Protein AF-A0A388Q1P1-F1 (afdb_monomer_lite)

Sequence (59 aa):
MKNLKKEINTEEIENLIPHRKPFLLIDKLIEIVPMISATGVMNIKKMIFFLMVISQVNQ

Structure (mmCIF, N/CA/C/O backbone):
data_AF-A0A388Q1P1-F1
#
_entry.id   AF-A0A388Q1P1-F1
#
loop_
_atom_site.group_PDB
_atom_site.id
_atom_site.type_symbol
_atom_site.label_atom_id
_atom_site.label_alt_id
_atom_site.label_comp_id
_atom_site.label_asym_id
_atom_site.label_entity_id
_atom_site.label_seq_id
_atom_site.pdbx_PDB_ins_code
_atom_site.Cartn_x
_atom_site.Cartn_y
_atom_site.Cartn_z
_atom_site.occupancy
_atom_site.B_iso_or_equiv
_atom_site.auth_seq_id
_atom_site.auth_comp_id
_atom_site.auth_asym_id
_atom_site.auth_atom_id
_atom_site.pdbx_PDB_model_num
ATOM 1 N N . MET A 1 1 ? -20.739 -0.398 16.046 1.00 40.62 1 MET A N 1
ATOM 2 C CA . MET A 1 1 ? -19.267 -0.519 15.951 1.00 40.62 1 MET A CA 1
ATOM 3 C C . MET A 1 1 ? -18.921 -0.749 14.488 1.00 40.62 1 MET A C 1
ATOM 5 O O . MET A 1 1 ? -19.447 -1.692 13.914 1.00 40.62 1 MET A O 1
ATOM 9 N N . LYS A 1 2 ? -18.163 0.15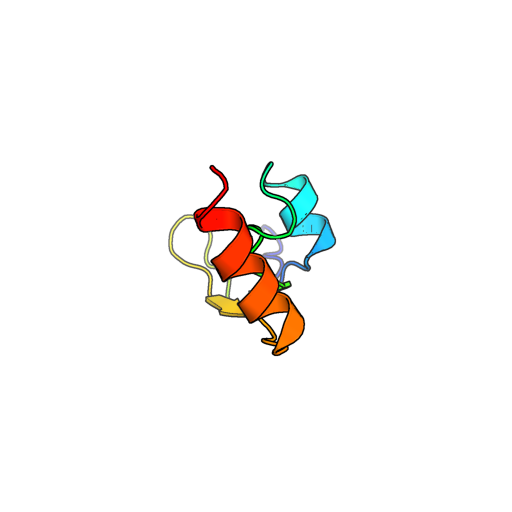1 13.841 1.00 49.69 2 LYS A N 1
ATOM 10 C CA . LYS A 1 2 ? -17.767 -0.039 12.434 1.00 49.69 2 LYS A CA 1
ATOM 11 C C . LYS A 1 2 ? -16.836 -1.252 12.367 1.00 49.69 2 LYS A C 1
ATOM 13 O O . LYS A 1 2 ? -15.803 -1.242 13.026 1.00 49.69 2 LYS A O 1
ATOM 18 N N . ASN A 1 3 ? -17.211 -2.280 11.607 1.00 51.62 3 ASN A N 1
ATOM 19 C CA . ASN A 1 3 ? -16.315 -3.386 11.281 1.00 51.62 3 ASN A CA 1
ATOM 20 C C . ASN A 1 3 ? -15.093 -2.807 10.562 1.00 51.62 3 ASN A C 1
ATOM 22 O O . ASN A 1 3 ? -15.204 -2.352 9.424 1.00 51.62 3 ASN A O 1
ATOM 26 N N . LEU A 1 4 ? -13.946 -2.775 11.239 1.00 62.94 4 LEU A N 1
ATOM 27 C CA . LEU A 1 4 ? -12.690 -2.420 10.597 1.00 62.94 4 LEU A CA 1
ATOM 28 C C . LEU A 1 4 ? -12.263 -3.604 9.733 1.00 62.94 4 LEU A C 1
ATOM 30 O O . LEU A 1 4 ? -11.980 -4.687 10.252 1.00 62.94 4 LEU A O 1
ATOM 34 N N . LYS A 1 5 ? -12.234 -3.407 8.410 1.00 66.25 5 LYS A N 1
ATOM 35 C CA . LYS A 1 5 ? -11.530 -4.329 7.518 1.00 66.25 5 LYS A CA 1
ATOM 36 C C . LYS A 1 5 ? -10.080 -4.391 7.989 1.00 66.25 5 LYS A C 1
ATOM 38 O O . LYS A 1 5 ? -9.405 -3.368 8.053 1.00 66.25 5 LYS A O 1
ATOM 43 N N . LYS A 1 6 ? -9.630 -5.591 8.351 1.00 79.62 6 LYS A N 1
ATOM 44 C CA . LYS A 1 6 ? -8.264 -5.817 8.840 1.00 79.62 6 LYS A CA 1
ATOM 45 C C . LYS A 1 6 ? -7.226 -5.714 7.723 1.00 79.62 6 LYS A C 1
ATOM 47 O O . LYS A 1 6 ? -6.054 -5.498 8.012 1.00 79.62 6 LYS A O 1
ATOM 52 N N . GLU A 1 7 ? -7.659 -5.871 6.472 1.00 89.81 7 GLU A N 1
ATOM 53 C CA . GLU A 1 7 ? -6.795 -5.932 5.300 1.00 89.81 7 GLU A CA 1
ATOM 54 C C . GLU A 1 7 ? -7.507 -5.365 4.059 1.00 89.81 7 GLU A C 1
ATOM 56 O O . GLU A 1 7 ? -8.732 -5.470 3.951 1.00 89.81 7 GLU A O 1
ATOM 61 N N . ILE A 1 8 ? -6.737 -4.791 3.130 1.00 93.38 8 ILE A N 1
ATOM 62 C CA . ILE A 1 8 ? -7.185 -4.288 1.818 1.00 93.38 8 ILE A CA 1
ATOM 63 C C . ILE A 1 8 ? -6.295 -4.925 0.740 1.00 93.38 8 ILE A C 1
ATOM 65 O O . ILE A 1 8 ? -5.070 -4.963 0.890 1.00 93.38 8 ILE A O 1
ATOM 69 N N . ASN A 1 9 ? -6.903 -5.441 -0.331 1.00 93.19 9 ASN A N 1
ATOM 70 C CA . ASN A 1 9 ? -6.202 -6.066 -1.460 1.00 93.19 9 ASN A CA 1
ATOM 71 C C . ASN A 1 9 ? -5.837 -5.042 -2.557 1.00 93.19 9 ASN A C 1
ATOM 73 O O . ASN A 1 9 ? -6.254 -3.887 -2.512 1.00 93.19 9 ASN A O 1
ATOM 77 N N . THR A 1 10 ? -5.064 -5.462 -3.561 1.00 91.44 10 THR A N 1
ATOM 78 C CA . THR A 1 10 ? -4.589 -4.565 -4.631 1.00 91.44 10 THR A CA 1
ATOM 79 C C . THR A 1 10 ? -5.727 -3.932 -5.431 1.00 91.44 10 THR A C 1
ATOM 81 O O . THR A 1 10 ? -5.660 -2.748 -5.736 1.00 91.44 10 THR A O 1
ATOM 84 N N . GLU A 1 11 ? -6.788 -4.683 -5.735 1.00 92.06 11 GLU A N 1
ATOM 85 C CA . GLU A 1 11 ? -7.941 -4.179 -6.498 1.00 92.06 11 GLU A CA 1
ATOM 86 C C . GLU A 1 11 ? -8.672 -3.057 -5.751 1.00 92.06 11 GLU A C 1
ATOM 88 O O . GLU A 1 11 ? -9.027 -2.030 -6.327 1.00 92.06 11 GLU A O 1
ATOM 93 N N . GLU A 1 12 ? -8.865 -3.214 -4.440 1.00 92.62 12 GLU A N 1
ATOM 94 C CA . GLU A 1 12 ? -9.426 -2.158 -3.602 1.00 92.62 12 GLU A CA 1
ATOM 95 C C . GLU A 1 12 ? -8.487 -0.945 -3.543 1.00 92.62 12 GLU A C 1
ATOM 97 O O . GLU A 1 12 ? -8.960 0.185 -3.644 1.00 92.62 12 GLU A O 1
ATOM 102 N N . ILE A 1 13 ? -7.167 -1.151 -3.458 1.00 93.38 13 ILE A N 1
ATOM 103 C CA . ILE A 1 13 ? -6.179 -0.059 -3.499 1.00 93.38 13 ILE A CA 1
ATOM 104 C C . ILE A 1 13 ? -6.272 0.707 -4.827 1.00 93.38 13 ILE A C 1
ATOM 106 O O . ILE A 1 13 ? -6.335 1.934 -4.819 1.00 93.38 13 ILE A O 1
ATOM 110 N N . GLU A 1 14 ? -6.343 0.016 -5.964 1.00 93.00 14 GLU A N 1
ATOM 111 C CA . GLU A 1 14 ? -6.471 0.641 -7.287 1.00 93.00 14 GLU A CA 1
ATOM 112 C C . GLU A 1 14 ? -7.760 1.460 -7.436 1.00 93.00 14 GLU A C 1
ATOM 114 O O . GLU A 1 14 ? -7.769 2.479 -8.129 1.00 93.00 14 GLU A O 1
ATOM 119 N N . ASN A 1 15 ? -8.839 1.061 -6.764 1.00 93.94 15 ASN A N 1
ATOM 120 C CA . ASN A 1 15 ? -10.081 1.834 -6.735 1.00 93.94 15 ASN A CA 1
ATOM 121 C C . ASN A 1 15 ? -10.001 3.060 -5.808 1.00 93.94 15 ASN A C 1
ATOM 123 O O . ASN A 1 15 ? -10.708 4.041 -6.032 1.00 93.94 15 ASN A O 1
ATOM 127 N N . LEU A 1 16 ? -9.153 3.020 -4.776 1.00 91.88 16 LEU A N 1
ATOM 128 C CA . LEU A 1 16 ? -8.984 4.110 -3.810 1.00 91.88 16 LEU A CA 1
ATOM 129 C C . LEU A 1 16 ? -8.023 5.199 -4.298 1.00 91.88 16 LEU A C 1
ATOM 131 O O . LEU A 1 16 ? -8.219 6.369 -3.971 1.00 91.88 16 LEU A O 1
ATOM 135 N N . ILE A 1 17 ? -6.979 4.833 -5.047 1.00 92.31 17 ILE A N 1
ATOM 136 C CA . ILE A 1 17 ? -5.956 5.772 -5.526 1.00 92.31 17 ILE A CA 1
ATOM 137 C C . ILE A 1 17 ? -5.768 5.695 -7.045 1.00 92.31 17 ILE A C 1
ATOM 139 O O . ILE A 1 17 ? -5.875 4.619 -7.624 1.00 92.31 17 ILE A O 1
ATOM 143 N N . PRO A 1 18 ? -5.407 6.805 -7.716 1.00 92.69 18 PRO A N 1
ATOM 144 C CA . PRO A 1 18 ? -5.236 6.831 -9.172 1.00 92.69 18 PRO A CA 1
ATOM 145 C C . PRO A 1 18 ? -3.913 6.210 -9.658 1.00 92.69 18 PRO A C 1
ATOM 147 O O . PRO A 1 18 ? -3.715 6.060 -10.861 1.00 92.69 18 PRO A O 1
ATOM 150 N N . HIS A 1 19 ? -2.995 5.845 -8.756 1.00 89.75 19 HIS A N 1
ATOM 151 C CA . HIS A 1 19 ? -1.701 5.267 -9.128 1.00 89.75 19 HIS A CA 1
ATOM 152 C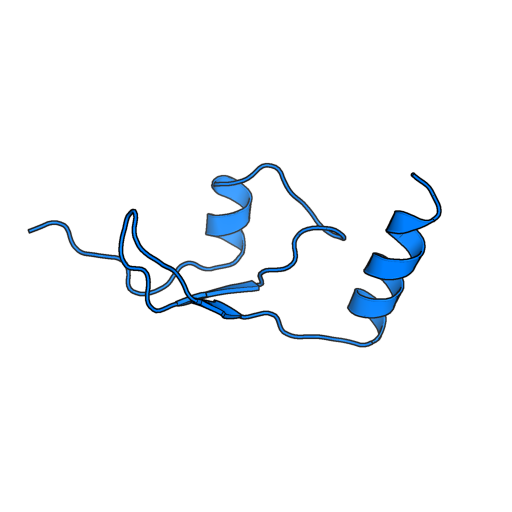 C . HIS A 1 19 ? -1.877 3.876 -9.743 1.00 89.75 19 HIS A C 1
ATOM 154 O O . HIS A 1 19 ? -2.653 3.052 -9.255 1.00 89.75 19 HIS A O 1
ATOM 160 N N . ARG A 1 20 ? -1.139 3.600 -10.817 1.00 88.06 20 ARG A N 1
ATOM 161 C CA . ARG A 1 20 ? -1.150 2.318 -11.534 1.00 88.06 20 ARG A CA 1
ATOM 162 C C . ARG A 1 20 ? 0.269 1.807 -11.713 1.00 88.06 20 ARG A C 1
ATOM 164 O O . ARG A 1 20 ? 1.238 2.539 -11.499 1.00 88.06 20 ARG A O 1
ATOM 171 N N . LYS A 1 21 ? 0.409 0.539 -12.107 1.00 84.75 21 LYS A N 1
ATOM 172 C CA . LYS A 1 21 ? 1.716 -0.008 -12.492 1.00 84.75 21 LYS A CA 1
ATOM 173 C C . LYS A 1 21 ? 2.333 0.854 -13.601 1.00 84.75 21 LYS A C 1
ATOM 175 O O . LYS A 1 21 ? 1.607 1.278 -14.498 1.00 84.75 21 LYS A O 1
ATOM 180 N N . PRO A 1 22 ? 3.647 1.116 -13.541 1.00 86.69 22 PRO A N 1
ATOM 181 C CA . PRO A 1 22 ? 4.643 0.512 -12.645 1.00 86.69 22 PRO A CA 1
ATOM 182 C C . PRO A 1 22 ? 4.850 1.238 -11.303 1.00 86.69 22 PRO A C 1
ATOM 184 O O . PRO A 1 22 ? 5.699 0.821 -10.522 1.00 86.69 22 PRO A O 1
ATOM 187 N N . PHE A 1 23 ? 4.081 2.291 -11.020 1.00 86.44 23 PHE A N 1
ATOM 188 C CA . PHE A 1 23 ? 4.250 3.139 -9.833 1.00 86.44 23 PHE A CA 1
ATOM 189 C C . PHE A 1 23 ? 3.359 2.752 -8.646 1.00 86.44 23 PHE A C 1
ATOM 191 O O . PHE A 1 23 ? 3.507 3.308 -7.561 1.00 86.44 23 PHE A O 1
ATOM 198 N N . LEU A 1 24 ? 2.437 1.802 -8.816 1.00 89.44 24 LEU A N 1
ATOM 199 C CA . LEU A 1 24 ? 1.706 1.225 -7.693 1.00 89.44 24 LEU A CA 1
ATOM 200 C C . LEU A 1 24 ? 2.622 0.259 -6.932 1.00 89.44 24 LEU A C 1
ATOM 202 O O . LEU A 1 24 ? 2.885 -0.852 -7.388 1.00 89.44 24 LEU A O 1
ATOM 206 N N . LEU A 1 25 ? 3.117 0.722 -5.784 1.00 89.56 25 LEU A N 1
ATOM 207 C CA . LEU A 1 25 ? 4.147 0.063 -4.979 1.00 89.56 25 LEU A CA 1
ATOM 208 C C . LEU A 1 25 ? 3.593 -0.696 -3.761 1.00 89.56 25 LEU A C 1
ATOM 210 O O . LEU A 1 25 ? 4.295 -0.905 -2.775 1.00 89.56 25 LEU A O 1
ATOM 214 N N . ILE A 1 26 ? 2.319 -1.071 -3.784 1.00 92.31 26 ILE A N 1
ATOM 215 C CA . ILE A 1 26 ? 1.658 -1.733 -2.658 1.00 92.31 26 ILE A CA 1
ATOM 216 C C . ILE A 1 26 ? 0.747 -2.813 -3.228 1.00 92.31 26 ILE A C 1
ATOM 218 O O . ILE A 1 26 ? -0.158 -2.505 -4.000 1.00 92.31 26 ILE A O 1
ATOM 222 N N . ASP A 1 27 ? 0.970 -4.065 -2.828 1.00 91.62 27 ASP A N 1
ATOM 223 C CA . ASP A 1 27 ? 0.099 -5.180 -3.209 1.00 91.62 27 ASP A CA 1
ATOM 224 C C . ASP A 1 27 ? -1.024 -5.369 -2.180 1.00 91.62 27 ASP A C 1
ATOM 226 O O . ASP A 1 27 ? -2.148 -5.722 -2.532 1.00 91.62 27 ASP A O 1
ATOM 230 N N . LYS A 1 28 ? -0.741 -5.139 -0.893 1.00 93.56 28 LYS A N 1
ATOM 231 C CA . LYS A 1 28 ? -1.705 -5.332 0.196 1.00 93.56 28 LYS A CA 1
ATOM 232 C C . LYS A 1 28 ? -1.467 -4.335 1.325 1.00 93.56 28 LYS A C 1
ATOM 234 O O . LYS A 1 28 ? -0.320 -4.014 1.629 1.00 93.56 28 LYS A O 1
ATOM 239 N N . LEU A 1 29 ? -2.540 -3.903 1.983 1.00 94.44 29 LEU A N 1
ATOM 240 C CA . LEU A 1 29 ? -2.476 -3.213 3.273 1.00 94.44 29 LEU A CA 1
ATOM 241 C C . LEU A 1 29 ? -2.987 -4.142 4.372 1.00 94.44 29 LEU A C 1
ATOM 243 O O . LEU A 1 29 ? -4.023 -4.789 4.208 1.00 94.44 29 LEU A O 1
ATOM 247 N N . ILE A 1 30 ? -2.272 -4.187 5.487 1.00 93.62 30 ILE A N 1
ATOM 248 C CA . ILE A 1 30 ? -2.631 -4.924 6.701 1.00 93.62 30 ILE A CA 1
ATOM 249 C C . ILE A 1 30 ? -2.548 -3.988 7.911 1.00 93.62 30 ILE A C 1
ATOM 251 O O . ILE A 1 30 ? -1.993 -2.892 7.815 1.00 93.62 30 ILE A O 1
ATOM 255 N N . GLU A 1 31 ? -3.106 -4.419 9.045 1.00 91.94 31 GLU A N 1
ATOM 256 C CA . GLU A 1 31 ? -2.992 -3.711 10.334 1.00 91.94 31 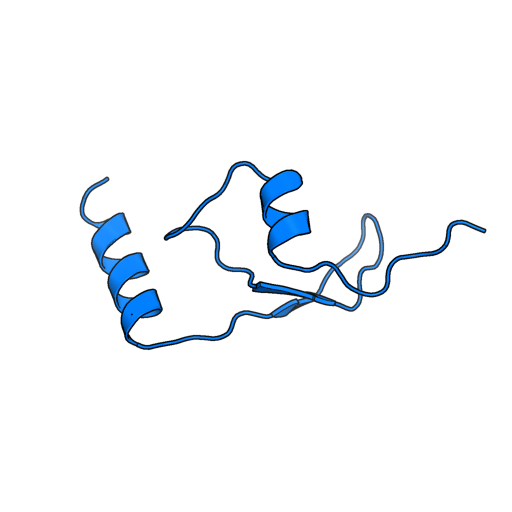GLU A CA 1
ATOM 257 C C . GLU A 1 31 ? -3.423 -2.234 10.255 1.00 91.94 31 GLU A C 1
ATOM 259 O O . GLU A 1 31 ? -2.742 -1.322 10.718 1.00 91.94 31 GLU A O 1
ATOM 264 N N . ILE A 1 32 ? -4.570 -1.989 9.620 1.00 91.56 32 ILE A N 1
ATOM 265 C CA . ILE A 1 32 ? -5.051 -0.635 9.342 1.00 91.56 32 ILE A CA 1
ATOM 266 C C . ILE A 1 32 ? -5.710 -0.044 10.592 1.00 91.56 32 ILE A C 1
ATOM 268 O O . ILE A 1 32 ? -6.753 -0.521 11.048 1.00 91.56 32 ILE A O 1
ATOM 272 N N . VAL A 1 33 ? -5.141 1.051 11.093 1.00 89.50 33 VAL A N 1
ATOM 273 C CA . VAL A 1 33 ? -5.733 1.916 12.114 1.00 89.50 33 VAL A CA 1
ATOM 274 C C . VAL A 1 33 ? -6.155 3.226 11.435 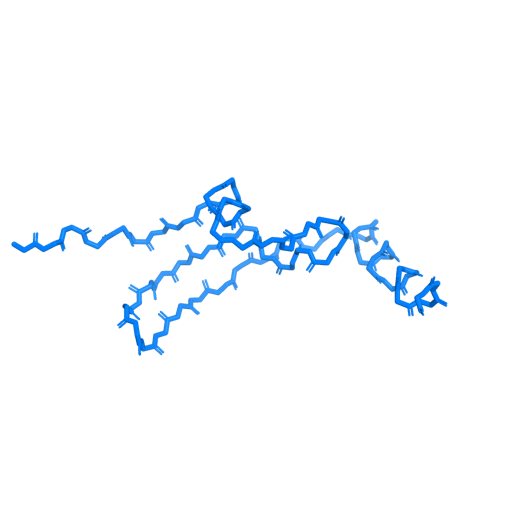1.00 89.50 33 VAL A C 1
ATOM 276 O O . VAL A 1 33 ? -5.299 4.041 11.082 1.00 89.50 33 VAL A O 1
ATOM 279 N N . PRO A 1 34 ? -7.464 3.457 11.214 1.00 88.94 34 PRO A N 1
ATOM 280 C CA . PRO A 1 34 ? -7.949 4.603 10.455 1.00 88.94 34 PRO A CA 1
ATOM 281 C C . PRO A 1 34 ? -7.409 5.926 10.990 1.00 88.94 34 PRO A C 1
ATOM 283 O O . PRO A 1 34 ? -7.458 6.172 12.192 1.00 88.94 34 PRO A O 1
ATOM 286 N N . MET A 1 35 ? -6.939 6.780 10.078 1.00 89.94 35 MET A N 1
ATOM 287 C CA . MET A 1 35 ? -6.350 8.095 10.374 1.00 89.94 35 MET A CA 1
ATOM 288 C C . MET A 1 35 ? -5.080 8.066 11.241 1.00 89.94 35 MET A C 1
ATOM 290 O O . MET A 1 35 ? -4.621 9.123 11.661 1.00 89.94 35 MET A O 1
ATOM 294 N N . ILE A 1 36 ? -4.506 6.887 11.501 1.00 93.75 36 ILE A N 1
ATOM 295 C CA . ILE A 1 36 ? -3.296 6.731 12.315 1.00 93.75 36 ILE A CA 1
ATOM 296 C C . ILE A 1 36 ? -2.207 6.006 11.519 1.00 93.75 36 ILE A C 1
ATOM 298 O O . ILE A 1 36 ? -1.137 6.570 11.308 1.00 93.75 36 ILE A O 1
ATOM 302 N N . SER A 1 37 ? -2.456 4.773 11.062 1.00 92.00 37 SER A N 1
ATOM 303 C CA . SER A 1 37 ? -1.437 3.952 10.397 1.00 92.00 37 SER A CA 1
ATOM 304 C C . SER A 1 37 ? -2.020 2.845 9.515 1.00 92.00 37 SER A C 1
ATOM 306 O O . SER A 1 37 ? -3.178 2.447 9.641 1.00 92.00 37 SER A O 1
ATOM 308 N N . ALA A 1 38 ? -1.187 2.330 8.615 1.00 92.69 38 ALA A N 1
ATOM 309 C CA . ALA A 1 38 ? -1.410 1.083 7.896 1.00 92.69 38 ALA A CA 1
ATOM 310 C C . ALA A 1 38 ? -0.052 0.492 7.498 1.00 92.69 38 ALA A C 1
ATOM 312 O O . ALA A 1 38 ? 0.867 1.239 7.156 1.00 92.69 38 ALA A O 1
ATOM 313 N N . THR A 1 39 ? 0.066 -0.833 7.505 1.00 93.88 39 THR A N 1
ATOM 314 C CA . THR A 1 39 ? 1.282 -1.535 7.083 1.00 93.88 39 THR A CA 1
ATOM 315 C C . THR A 1 39 ? 1.114 -2.011 5.641 1.00 93.88 39 THR A C 1
ATOM 317 O O . THR A 1 39 ? 0.208 -2.785 5.335 1.00 93.88 39 THR A O 1
ATOM 320 N N . GLY A 1 40 ? 1.974 -1.537 4.736 1.00 93.69 40 GLY A N 1
ATOM 321 C CA . GLY A 1 40 ? 1.982 -1.940 3.327 1.00 93.69 40 GLY A CA 1
ATOM 322 C C . GLY A 1 40 ? 2.915 -3.116 3.053 1.00 93.69 40 GLY A C 1
ATOM 323 O O . GLY A 1 40 ? 4.055 -3.127 3.510 1.00 93.69 40 GLY A O 1
ATOM 324 N N . VAL A 1 41 ? 2.442 -4.090 2.275 1.00 93.50 41 VAL A N 1
ATOM 325 C CA . VAL A 1 41 ? 3.217 -5.252 1.823 1.00 93.50 41 VAL A CA 1
ATOM 326 C C . VAL A 1 41 ? 3.362 -5.203 0.302 1.00 93.50 41 VAL A C 1
ATOM 328 O O . VAL A 1 41 ? 2.377 -5.021 -0.418 1.00 93.50 41 VAL A O 1
ATOM 331 N N . MET A 1 42 ? 4.590 -5.394 -0.184 1.00 90.50 42 MET A N 1
ATOM 332 C CA . MET A 1 42 ? 4.924 -5.479 -1.608 1.00 90.50 42 MET A CA 1
ATOM 333 C C . MET A 1 42 ? 5.757 -6.735 -1.872 1.00 90.50 42 MET A C 1
ATOM 335 O O . MET A 1 42 ? 6.793 -6.949 -1.242 1.00 90.50 42 MET A O 1
ATOM 339 N N . ASN A 1 43 ? 5.341 -7.541 -2.846 1.00 90.69 43 ASN A N 1
ATOM 340 C CA . ASN A 1 43 ? 6.097 -8.692 -3.317 1.00 90.69 43 ASN A CA 1
ATOM 341 C C . ASN A 1 43 ? 7.009 -8.296 -4.483 1.00 90.69 43 ASN A C 1
ATOM 343 O O . ASN A 1 43 ? 6.571 -8.091 -5.617 1.00 90.69 43 ASN A O 1
ATOM 347 N N . ILE A 1 44 ? 8.314 -8.234 -4.223 1.00 85.44 44 ILE A N 1
ATOM 348 C CA . ILE A 1 44 ? 9.292 -7.797 -5.221 1.00 85.44 44 ILE A CA 1
ATOM 349 C C . ILE A 1 44 ? 9.674 -8.959 -6.144 1.00 85.44 44 ILE A C 1
ATOM 351 O O . ILE A 1 44 ? 10.213 -9.978 -5.715 1.00 85.44 44 ILE A O 1
ATOM 355 N N . LYS A 1 45 ? 9.470 -8.766 -7.452 1.00 87.06 45 LYS A N 1
ATOM 356 C CA . LYS A 1 45 ? 10.074 -9.587 -8.514 1.00 87.06 45 LYS A CA 1
ATOM 357 C C . LYS A 1 45 ? 11.095 -8.750 -9.280 1.00 87.06 45 LYS A C 1
ATOM 359 O O . LYS A 1 45 ? 10.853 -7.571 -9.531 1.00 87.06 45 LYS A O 1
ATOM 364 N N . LYS A 1 46 ? 12.192 -9.368 -9.734 1.00 84.19 46 LYS A N 1
ATOM 365 C CA . LYS A 1 46 ? 13.277 -8.689 -10.477 1.00 84.19 46 LYS A CA 1
ATOM 366 C C . LYS A 1 46 ? 12.766 -7.847 -11.658 1.00 84.19 46 LYS A C 1
ATOM 368 O O . LYS A 1 46 ? 13.230 -6.734 -11.864 1.00 84.19 46 LYS A O 1
ATOM 373 N N . MET A 1 47 ? 11.765 -8.353 -12.382 1.00 81.75 47 MET A N 1
ATOM 374 C CA . MET A 1 47 ? 11.120 -7.649 -13.498 1.00 81.75 47 MET A CA 1
ATOM 375 C C . MET A 1 47 ? 10.373 -6.377 -13.065 1.00 81.75 47 MET A C 1
ATOM 377 O O . MET A 1 47 ? 10.467 -5.361 -13.741 1.00 81.75 47 MET A O 1
ATOM 381 N N . ILE A 1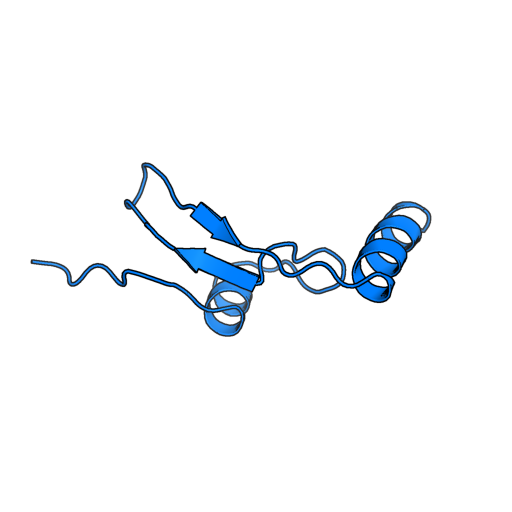 48 ? 9.658 -6.417 -11.936 1.00 78.44 48 ILE A N 1
ATOM 382 C CA . ILE A 1 48 ? 8.892 -5.272 -11.414 1.00 78.44 48 ILE A CA 1
ATOM 383 C C . ILE A 1 48 ? 9.849 -4.183 -10.929 1.00 78.44 48 ILE A C 1
ATOM 385 O O . ILE A 1 48 ? 9.663 -3.015 -11.256 1.00 78.44 48 ILE A O 1
ATOM 389 N N . PHE A 1 49 ? 10.909 -4.576 -10.215 1.00 78.19 49 PHE A N 1
ATOM 390 C CA . PHE A 1 49 ? 11.963 -3.657 -9.790 1.00 78.19 49 PHE A CA 1
ATOM 391 C C . PHE A 1 49 ? 12.609 -2.948 -10.989 1.00 78.19 49 PHE A C 1
ATOM 393 O O . PHE A 1 49 ? 12.730 -1.728 -11.001 1.00 78.19 49 PHE A O 1
ATOM 400 N N . PHE A 1 50 ? 12.958 -3.701 -12.034 1.00 80.00 50 PHE A N 1
ATOM 401 C CA . PHE A 1 50 ? 13.541 -3.131 -13.248 1.00 80.00 50 PHE A CA 1
ATOM 402 C C . PHE A 1 50 ? 12.580 -2.172 -13.967 1.00 80.00 50 PHE A C 1
ATOM 404 O O . PHE A 1 50 ? 12.981 -1.079 -14.361 1.00 80.00 50 PHE A O 1
ATOM 411 N N . LEU A 1 51 ? 11.302 -2.545 -14.087 1.00 77.69 51 LEU A N 1
ATOM 412 C CA . LEU A 1 51 ? 10.281 -1.706 -14.716 1.00 77.69 51 LEU A CA 1
ATOM 413 C C . LEU A 1 51 ? 10.077 -0.388 -13.954 1.00 77.69 51 LEU A C 1
ATOM 415 O O . LEU A 1 51 ? 9.926 0.658 -14.582 1.00 77.69 51 LEU A O 1
ATOM 419 N N . MET A 1 52 ? 10.121 -0.427 -12.619 1.00 77.81 52 MET A N 1
ATOM 420 C CA . MET A 1 52 ? 10.050 0.769 -11.778 1.00 77.81 52 MET A CA 1
ATOM 421 C C . MET A 1 52 ? 11.206 1.726 -12.078 1.00 77.81 52 MET A C 1
ATOM 423 O O . MET A 1 52 ? 10.964 2.902 -12.324 1.00 77.81 52 MET A O 1
ATOM 427 N N . VAL A 1 53 ? 12.443 1.219 -12.112 1.00 77.69 53 VAL A N 1
ATOM 428 C CA . VAL A 1 53 ? 13.647 2.032 -12.348 1.00 77.69 53 VAL A CA 1
ATOM 429 C C . VAL A 1 53 ? 13.629 2.673 -13.735 1.00 77.69 53 VAL A C 1
ATOM 431 O O . VAL A 1 53 ? 13.842 3.874 -13.854 1.00 77.69 53 VAL A O 1
ATOM 434 N N . ILE A 1 54 ? 13.331 1.905 -14.786 1.00 75.69 54 ILE A N 1
ATOM 435 C CA . ILE A 1 54 ? 13.315 2.430 -16.161 1.00 75.69 54 ILE A CA 1
ATOM 436 C C . ILE A 1 54 ? 12.214 3.484 -16.347 1.00 75.69 54 ILE A C 1
ATOM 438 O O . ILE A 1 54 ? 12.413 4.469 -17.055 1.00 75.69 54 ILE A O 1
ATOM 442 N N . SER A 1 55 ? 11.065 3.313 -15.690 1.00 70.88 55 SER A N 1
ATOM 443 C CA . SER A 1 55 ? 9.943 4.253 -15.818 1.00 70.88 55 SER A CA 1
ATOM 444 C C . SER A 1 55 ? 10.219 5.623 -15.195 1.00 70.88 55 SER A C 1
ATOM 446 O O . SER A 1 55 ? 9.552 6.581 -15.562 1.00 70.88 55 SER A O 1
ATOM 448 N N . GLN A 1 56 ? 11.201 5.726 -14.295 1.00 70.56 56 GLN A N 1
ATOM 449 C CA . GLN A 1 56 ? 11.653 6.994 -13.706 1.00 70.56 56 GLN A CA 1
ATOM 450 C C . GLN A 1 56 ? 12.640 7.753 -14.609 1.00 70.56 56 GLN A C 1
ATOM 452 O O . GLN A 1 56 ? 12.850 8.939 -14.410 1.00 70.56 56 GLN A O 1
ATOM 457 N N . VAL A 1 57 ? 13.270 7.084 -15.583 1.00 71.69 57 VAL A N 1
ATOM 458 C CA . VAL A 1 57 ? 14.263 7.704 -16.486 1.00 71.69 57 VAL A CA 1
ATOM 459 C C . VAL A 1 57 ? 13.603 8.325 -17.725 1.00 71.69 57 VAL A C 1
ATOM 461 O O . VAL A 1 57 ? 14.188 9.186 -18.371 1.00 71.69 57 VAL A O 1
ATOM 464 N N . ASN A 1 58 ? 12.382 7.894 -18.053 1.00 56.50 58 ASN A N 1
ATOM 465 C CA . ASN A 1 58 ? 11.630 8.326 -19.237 1.00 56.50 58 ASN A CA 1
ATOM 466 C C . ASN A 1 58 ? 10.506 9.339 -18.930 1.00 56.50 58 ASN A C 1
ATOM 468 O O . ASN A 1 58 ? 9.662 9.573 -19.797 1.00 56.50 58 ASN A O 1
ATOM 472 N N . GLN A 1 59 ? 10.466 9.898 -17.719 1.00 51.78 59 GLN A N 1
ATOM 473 C CA . GLN A 1 59 ? 9.570 10.993 -17.321 1.00 51.78 59 GLN A CA 1
ATOM 474 C C . GLN A 1 59 ? 10.390 12.241 -17.017 1.00 51.78 59 GLN A C 1
ATOM 476 O O . GLN A 1 59 ? 9.913 13.335 -17.385 1.00 51.78 59 GLN A O 1
#

Radius of gyrat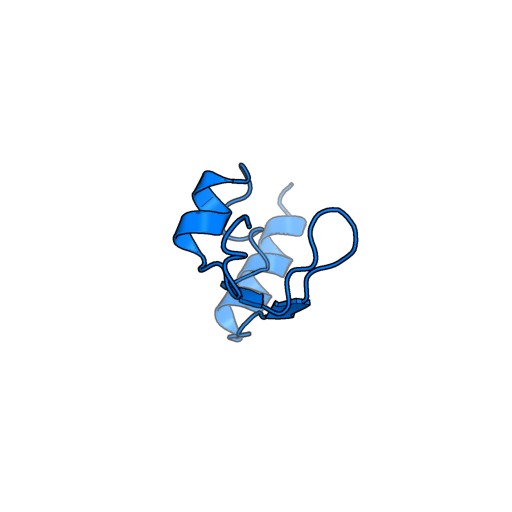ion: 13.77 Å; chains: 1; bounding box: 34×21×35 Å

Foldseek 3Di:
DPPDDQKDAPVRVVVVDVDDPLPPAFGMWGRDDPPPDIDGDGDDDPVSVVRNVVVVVVD

pLDDT: mean 83.71, std 12.82, range [40.62, 94.44]

Secondary structure (DSSP, 8-state):
-----SEE-HHHHHHH-S--TTS---SEEEEEETTTEEEEE----HHHHHHHHHHHH--